Protein AF-A0A822FC57-F1 (afdb_monomer_lite)

Structure (mmCIF, N/CA/C/O backbone):
data_AF-A0A822FC57-F1
#
_entry.id   AF-A0A822FC57-F1
#
loop_
_atom_site.group_PDB
_atom_site.id
_atom_site.type_symbol
_atom_site.label_atom_id
_atom_site.label_alt_id
_atom_site.label_comp_id
_atom_site.label_asym_id
_atom_site.label_entity_id
_atom_site.label_seq_id
_atom_site.pdbx_PDB_ins_code
_atom_site.Cartn_x
_atom_site.Cartn_y
_atom_site.Cartn_z
_atom_site.occupancy
_atom_site.B_iso_or_equiv
_atom_site.auth_seq_id
_atom_site.auth_comp_id
_atom_site.auth_asym_id
_atom_site.auth_atom_id
_atom_site.pdbx_PDB_model_num
ATOM 1 N N . TYR A 1 1 ? -18.035 10.266 4.150 1.00 50.94 1 TYR A N 1
ATOM 2 C CA .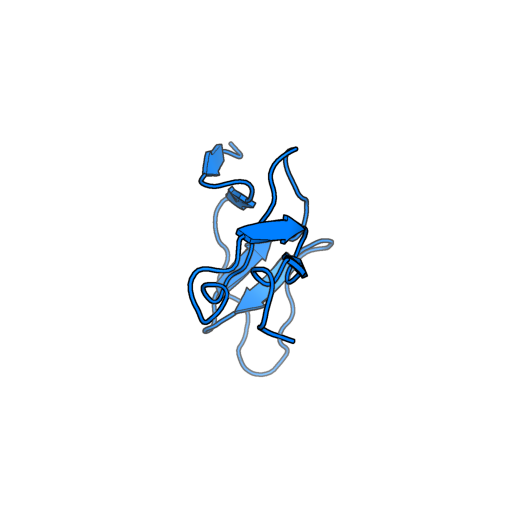 TYR A 1 1 ? -17.939 10.721 2.754 1.00 50.94 1 TYR A CA 1
ATOM 3 C C . TYR A 1 1 ? -16.679 10.122 2.167 1.00 50.94 1 TYR A C 1
ATOM 5 O O . TYR A 1 1 ? -15.610 10.328 2.727 1.00 50.94 1 TYR A O 1
ATOM 13 N N . GLU A 1 2 ? -16.828 9.278 1.153 1.00 55.62 2 GLU A N 1
ATOM 14 C CA . GLU A 1 2 ? -15.720 8.625 0.450 1.00 55.62 2 GLU A CA 1
ATOM 15 C C . GLU A 1 2 ? -15.346 9.491 -0.758 1.00 55.62 2 GLU A C 1
ATOM 17 O O . GLU A 1 2 ? -16.233 10.007 -1.440 1.00 55.62 2 GLU A O 1
ATOM 22 N N . HIS A 1 3 ? -14.052 9.683 -1.011 1.00 59.12 3 HIS A N 1
ATOM 23 C CA . HIS A 1 3 ? -13.552 10.490 -2.125 1.00 59.12 3 HIS A CA 1
ATOM 24 C C . HIS A 1 3 ? -12.653 9.644 -3.021 1.00 59.12 3 HIS A C 1
ATOM 26 O O . HIS A 1 3 ? -11.734 9.003 -2.534 1.00 59.12 3 HIS A O 1
ATOM 32 N N . CYS A 1 4 ? -12.869 9.652 -4.335 1.00 57.41 4 CYS A N 1
ATOM 33 C CA . CYS A 1 4 ? -11.946 8.993 -5.258 1.00 57.41 4 CYS A CA 1
ATOM 34 C C . CYS A 1 4 ? -10.759 9.918 -5.550 1.00 57.41 4 CYS A C 1
ATOM 36 O O . CYS A 1 4 ? -10.944 11.007 -6.095 1.00 57.41 4 CYS A O 1
ATOM 38 N N . ILE A 1 5 ? -9.545 9.490 -5.199 1.00 61.09 5 ILE A N 1
ATOM 39 C CA . ILE A 1 5 ? -8.307 10.220 -5.497 1.00 61.09 5 ILE A CA 1
ATOM 40 C C . ILE A 1 5 ? -7.350 9.239 -6.172 1.00 61.09 5 ILE A C 1
ATOM 42 O O . ILE A 1 5 ? -6.987 8.219 -5.593 1.00 61.09 5 ILE A O 1
ATOM 46 N N . ASN A 1 6 ? -6.957 9.530 -7.416 1.00 57.72 6 ASN A N 1
ATOM 47 C CA . ASN A 1 6 ? -6.036 8.699 -8.207 1.00 57.72 6 ASN A CA 1
ATOM 48 C C . ASN A 1 6 ? -6.447 7.212 -8.315 1.00 57.72 6 ASN A C 1
ATOM 50 O O . ASN A 1 6 ? -5.597 6.327 -8.330 1.00 57.72 6 ASN A O 1
ATOM 54 N N . GLY A 1 7 ? -7.755 6.940 -8.386 1.00 56.22 7 GLY A N 1
ATOM 55 C CA . GLY A 1 7 ? -8.310 5.587 -8.536 1.00 56.22 7 GLY A CA 1
ATOM 56 C C . GLY A 1 7 ? -8.435 4.769 -7.258 1.00 56.22 7 GLY A C 1
ATOM 57 O O . GLY A 1 7 ? -8.885 3.626 -7.301 1.00 56.22 7 GLY A O 1
ATOM 58 N N . ILE A 1 8 ? -8.111 5.371 -6.118 1.00 56.88 8 ILE A N 1
ATOM 59 C CA . ILE A 1 8 ? -8.356 4.797 -4.800 1.00 56.88 8 ILE A CA 1
ATOM 60 C C . ILE A 1 8 ? -9.602 5.439 -4.216 1.00 56.88 8 ILE A C 1
ATOM 62 O O . ILE A 1 8 ? -9.738 6.667 -4.226 1.00 56.88 8 ILE A O 1
ATOM 66 N N . CYS A 1 9 ? -10.472 4.621 -3.634 1.00 59.91 9 CYS A N 1
ATOM 67 C CA . CYS A 1 9 ? -11.538 5.120 -2.783 1.00 59.91 9 CYS A CA 1
ATOM 68 C C . CYS A 1 9 ? -10.909 5.543 -1.450 1.00 59.91 9 CYS A C 1
ATOM 70 O O . CYS A 1 9 ? -10.565 4.719 -0.613 1.00 59.91 9 CYS A O 1
ATOM 72 N N . VAL A 1 10 ? -10.707 6.842 -1.257 1.00 63.19 10 VAL A N 1
ATOM 73 C CA . VAL A 1 10 ? -10.230 7.424 -0.002 1.00 63.19 10 VAL A CA 1
ATOM 74 C C . VAL A 1 10 ? -11.430 7.583 0.925 1.00 63.19 10 VAL A C 1
ATOM 76 O O . VAL A 1 10 ? -12.170 8.568 0.904 1.00 63.19 10 VAL A O 1
ATOM 79 N N . CYS A 1 11 ? -11.654 6.539 1.710 1.00 62.09 11 CYS A N 1
ATOM 80 C CA . CYS A 1 11 ? -12.486 6.535 2.904 1.00 62.09 11 CYS A CA 1
ATOM 81 C C . CYS A 1 11 ? -11.796 7.357 4.021 1.00 62.09 11 CYS A C 1
ATOM 83 O O . CYS A 1 11 ? -10.602 7.645 3.923 1.00 62.09 11 CYS A O 1
ATOM 85 N N . GLN A 1 12 ? -12.506 7.777 5.080 1.00 58.09 12 GLN A N 1
ATOM 86 C CA . GLN A 1 12 ? -11.840 8.423 6.225 1.00 58.09 12 GLN A CA 1
ATOM 87 C C . GLN A 1 12 ? -10.788 7.462 6.799 1.00 58.09 12 GLN A C 1
ATOM 89 O O . GLN A 1 12 ? -11.134 6.439 7.389 1.00 58.09 12 GLN A O 1
ATOM 94 N N . THR A 1 13 ? -9.510 7.773 6.565 1.00 61.28 13 THR A N 1
ATOM 95 C CA . THR A 1 13 ? -8.384 6.873 6.828 1.00 61.28 13 THR A CA 1
ATOM 96 C C . THR A 1 13 ? -8.272 6.623 8.322 1.00 61.28 13 THR A C 1
ATOM 98 O O . THR A 1 13 ? -7.899 7.521 9.080 1.00 61.28 13 THR A O 1
ATOM 101 N N . SER A 1 14 ? -8.620 5.411 8.740 1.00 66.38 14 SER A N 1
ATOM 102 C CA . SER A 1 14 ? -8.429 4.956 10.115 1.00 66.38 14 SER A CA 1
ATOM 103 C C . SER A 1 14 ? -6.962 4.546 10.309 1.00 66.38 14 SER A C 1
ATOM 105 O O . SER A 1 14 ? -6.286 4.156 9.354 1.00 66.38 14 SER A O 1
ATOM 107 N N . THR A 1 15 ? -6.449 4.625 11.533 1.00 71.25 15 THR A N 1
ATOM 108 C CA . THR A 1 15 ? -5.142 4.049 11.892 1.00 71.25 15 THR A CA 1
ATOM 109 C C . THR A 1 15 ? -5.299 2.551 12.166 1.00 71.25 15 THR A C 1
ATOM 111 O O . THR A 1 15 ? -6.171 2.184 12.955 1.00 71.25 15 THR A O 1
ATOM 114 N N . CYS A 1 16 ? -4.476 1.694 11.546 1.00 70.69 16 CYS A N 1
ATOM 115 C CA . CYS A 1 16 ? -4.361 0.282 11.944 1.00 70.69 16 CYS A CA 1
ATOM 116 C C . CYS A 1 16 ? -3.429 0.156 13.152 1.00 70.69 16 CYS A C 1
ATOM 118 O O . CYS A 1 16 ? -2.440 0.879 13.265 1.00 70.69 16 CYS A O 1
ATOM 120 N N . ASP A 1 17 ? -3.714 -0.807 14.024 1.00 65.69 17 ASP A N 1
ATOM 121 C CA . ASP A 1 17 ? -2.752 -1.261 15.026 1.00 65.69 17 ASP A CA 1
ATOM 122 C C . ASP A 1 17 ? -1.592 -1.990 14.319 1.00 65.69 17 ASP A C 1
ATOM 124 O O . ASP A 1 17 ? -1.819 -2.981 13.619 1.00 65.69 17 ASP A O 1
ATOM 128 N N . GLN A 1 18 ? -0.357 -1.505 14.503 1.00 55.41 18 GLN A N 1
ATOM 129 C CA . GLN A 1 18 ? 0.865 -2.081 13.920 1.00 55.41 18 GLN A CA 1
ATOM 130 C C . GLN A 1 18 ? 1.108 -3.537 14.357 1.00 55.41 18 GLN A C 1
ATOM 132 O O . GLN A 1 18 ? 1.842 -4.258 13.684 1.00 55.41 18 GLN A O 1
ATOM 137 N N . CYS A 1 19 ? 0.491 -3.982 15.457 1.00 52.19 19 CYS A N 1
ATOM 138 C CA . CYS A 1 19 ? 0.635 -5.341 15.977 1.00 52.19 19 CYS A CA 1
ATOM 139 C C . CYS A 1 19 ? -0.346 -6.341 15.354 1.00 52.19 19 CYS A C 1
ATOM 141 O O . CYS A 1 19 ? -0.025 -7.523 15.262 1.00 52.19 19 CYS A O 1
ATOM 143 N N . ASN A 1 20 ? -1.524 -5.887 14.916 1.00 63.91 20 ASN A N 1
ATOM 144 C CA . ASN A 1 20 ? -2.573 -6.775 14.407 1.00 63.91 20 ASN A CA 1
ATOM 145 C C . ASN A 1 20 ? -2.888 -6.564 12.921 1.00 63.91 20 ASN A C 1
ATOM 147 O O . ASN A 1 20 ? -3.575 -7.393 12.330 1.00 63.91 20 ASN A O 1
ATOM 151 N N . ASN A 1 21 ? -2.394 -5.478 12.308 1.00 64.56 21 ASN A N 1
ATOM 152 C CA . ASN A 1 21 ? -2.691 -5.086 10.923 1.00 64.56 21 ASN A CA 1
ATOM 153 C C . ASN A 1 21 ? -4.195 -5.140 10.593 1.00 64.56 21 ASN A C 1
ATOM 155 O O . ASN A 1 21 ? -4.588 -5.341 9.443 1.00 64.56 21 ASN A O 1
ATOM 159 N N . THR A 1 22 ? -5.046 -4.978 11.611 1.00 68.12 22 THR A N 1
ATOM 160 C CA . THR A 1 22 ? -6.489 -5.118 11.465 1.00 68.12 22 THR A CA 1
ATOM 161 C C . THR A 1 22 ? -7.041 -3.827 10.898 1.00 68.12 22 THR A C 1
ATOM 163 O O . THR A 1 22 ? -7.011 -2.782 11.549 1.00 68.12 22 THR A O 1
ATOM 166 N N . CYS A 1 23 ? -7.572 -3.920 9.690 1.00 74.75 23 CYS A N 1
ATOM 167 C CA . CYS A 1 23 ? -8.362 -2.875 9.063 1.00 74.75 23 CYS A CA 1
ATOM 168 C C . CYS A 1 23 ? -9.812 -3.347 8.902 1.00 74.75 23 CYS A C 1
ATOM 170 O O . CYS A 1 23 ? -10.134 -4.510 9.170 1.00 74.75 23 CYS A O 1
ATOM 172 N N . LYS A 1 24 ? -10.718 -2.452 8.500 1.00 77.06 24 LYS A N 1
ATOM 173 C CA . LYS A 1 24 ? -12.093 -2.853 8.180 1.00 77.06 24 LYS A CA 1
ATOM 174 C C . LYS A 1 24 ? -12.097 -3.760 6.943 1.00 77.06 24 LYS A C 1
ATOM 176 O O . LYS A 1 24 ? -11.108 -3.896 6.227 1.00 77.06 24 LYS A O 1
ATOM 181 N N . SER A 1 25 ? -13.229 -4.413 6.690 1.00 70.38 25 SER A N 1
ATOM 182 C CA . SER A 1 25 ? -13.397 -5.234 5.486 1.00 70.38 25 SER A CA 1
ATOM 183 C C . SER A 1 25 ? -13.147 -4.388 4.226 1.00 70.38 25 SER A C 1
ATOM 185 O O . SER A 1 25 ? -13.712 -3.303 4.103 1.00 70.38 25 SER A O 1
ATOM 187 N N . ASN A 1 26 ? -12.320 -4.897 3.305 1.00 70.00 26 ASN A N 1
ATOM 188 C CA . ASN A 1 26 ? -11.846 -4.212 2.089 1.00 70.00 26 ASN A CA 1
ATOM 189 C C . ASN A 1 26 ? -10.853 -3.059 2.324 1.00 70.00 26 ASN A C 1
ATOM 1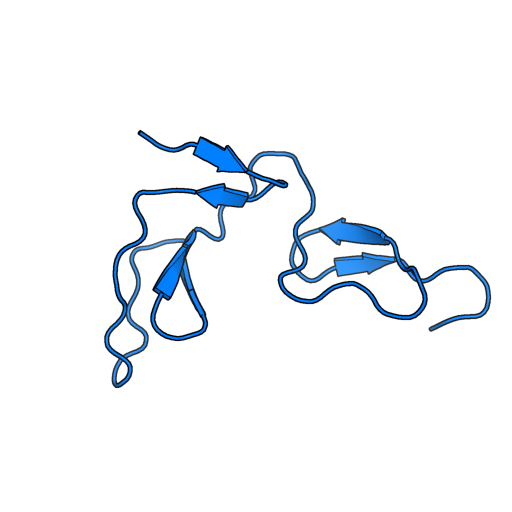91 O O . A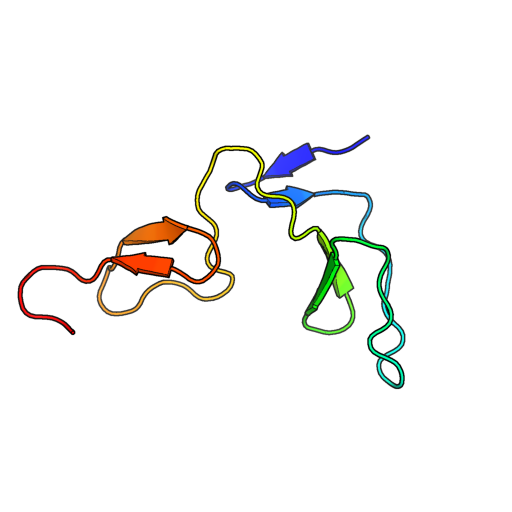SN A 1 26 ? -10.845 -2.081 1.577 1.00 70.00 26 ASN A O 1
ATOM 195 N N . GLU A 1 27 ? -9.994 -3.179 3.333 1.00 77.12 27 GLU A N 1
ATOM 196 C CA . GLU A 1 27 ? -8.855 -2.289 3.569 1.00 77.12 27 GLU A CA 1
ATOM 197 C C . GLU A 1 27 ? -7.550 -3.097 3.711 1.00 77.12 27 GLU A C 1
ATOM 199 O O . GLU A 1 27 ? -7.569 -4.263 4.106 1.00 77.12 27 GLU A O 1
ATOM 204 N N . ILE A 1 28 ? -6.408 -2.472 3.412 1.00 76.00 28 ILE A N 1
ATOM 205 C CA . ILE A 1 28 ? -5.066 -2.984 3.738 1.00 76.00 28 ILE A CA 1
ATOM 206 C C . ILE A 1 28 ? -4.325 -1.984 4.627 1.00 76.00 28 ILE A C 1
ATOM 208 O O . ILE A 1 28 ? -4.528 -0.777 4.506 1.00 76.00 28 ILE A O 1
ATOM 212 N N . CYS A 1 29 ? -3.452 -2.479 5.505 1.00 77.06 29 CYS A N 1
ATOM 213 C CA . CYS A 1 29 ? -2.583 -1.641 6.328 1.00 77.06 29 CYS A CA 1
ATOM 214 C C . CYS A 1 29 ? -1.288 -1.333 5.557 1.00 77.06 29 CYS A C 1
ATOM 216 O O . CYS A 1 29 ? -0.524 -2.244 5.237 1.00 77.06 29 CYS A O 1
ATOM 218 N N . LEU A 1 30 ? -1.052 -0.057 5.246 1.00 74.88 30 LEU A N 1
ATOM 219 C CA . LEU A 1 30 ? 0.166 0.441 4.606 1.00 74.88 30 LEU A CA 1
ATOM 220 C C . LEU A 1 30 ? 0.723 1.592 5.451 1.00 74.88 30 LEU A C 1
ATOM 222 O O . LEU A 1 30 ? 0.021 2.571 5.697 1.00 74.88 30 LEU A O 1
ATOM 226 N N . ASP A 1 31 ? 1.959 1.461 5.935 1.00 75.56 31 ASP A N 1
ATOM 227 C CA . ASP A 1 31 ? 2.629 2.446 6.802 1.00 75.56 31 ASP A CA 1
ATOM 228 C C . ASP A 1 31 ? 1.780 2.919 8.003 1.00 75.56 31 ASP A C 1
ATOM 230 O O . ASP A 1 31 ? 1.713 4.105 8.329 1.00 75.56 31 ASP A O 1
ATOM 234 N N . GLY A 1 32 ? 1.089 1.987 8.671 1.00 73.44 32 GLY A N 1
ATOM 235 C CA . GLY A 1 32 ? 0.263 2.289 9.849 1.00 73.44 32 GLY A CA 1
ATOM 236 C C 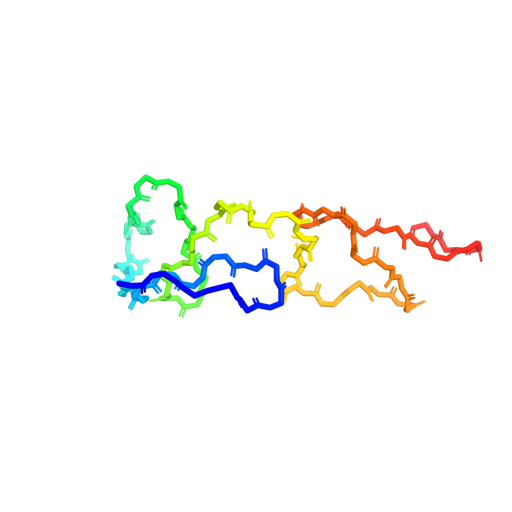. GLY A 1 32 ? -1.069 2.982 9.534 1.00 73.44 32 GLY A C 1
ATOM 237 O O . GLY A 1 32 ? -1.764 3.448 10.441 1.00 73.44 32 GLY A O 1
ATOM 238 N N . LYS A 1 33 ? -1.456 3.042 8.256 1.00 76.44 33 LYS A N 1
ATOM 239 C CA . LYS A 1 33 ? -2.754 3.554 7.814 1.00 76.44 33 LYS A CA 1
ATOM 240 C C . LYS A 1 33 ? -3.549 2.476 7.098 1.00 76.44 33 LYS A C 1
ATOM 242 O O . LYS A 1 33 ? -3.022 1.782 6.232 1.00 76.44 33 LYS A O 1
ATOM 247 N N . CYS A 1 34 ? -4.834 2.384 7.419 1.00 77.25 34 CYS A N 1
ATOM 248 C CA . CYS A 1 34 ? -5.758 1.575 6.641 1.00 77.25 34 CYS A CA 1
ATOM 249 C C . CYS A 1 34 ? -6.154 2.334 5.376 1.00 77.25 34 CYS A C 1
ATOM 251 O O . CYS A 1 34 ? -6.661 3.458 5.442 1.00 77.25 34 CYS A O 1
ATOM 253 N N . ILE A 1 35 ? -5.910 1.712 4.228 1.00 75.12 35 ILE A N 1
ATOM 254 C CA . ILE A 1 35 ? -6.309 2.212 2.916 1.00 75.12 35 ILE A CA 1
ATOM 255 C C . ILE A 1 35 ? -7.335 1.255 2.314 1.00 75.12 35 ILE A C 1
ATOM 257 O O . ILE A 1 35 ? -7.129 0.043 2.309 1.00 75.12 35 ILE A O 1
ATOM 261 N N . CYS A 1 36 ? -8.453 1.785 1.820 1.00 72.56 36 CYS A N 1
ATOM 262 C CA . CYS A 1 36 ? -9.480 0.971 1.177 1.00 72.56 36 CYS A CA 1
ATOM 263 C C . CYS A 1 36 ? -8.937 0.352 -0.130 1.00 72.56 36 CYS A C 1
ATOM 265 O O . CYS A 1 36 ? -8.322 1.040 -0.945 1.00 72.56 36 CYS A O 1
ATOM 267 N N . THR A 1 37 ? -9.168 -0.948 -0.337 1.00 66.69 37 THR A N 1
ATOM 268 C CA . THR A 1 37 ? -8.783 -1.701 -1.548 1.00 66.69 37 THR A CA 1
ATOM 269 C C . THR A 1 37 ? -9.869 -1.725 -2.614 1.00 66.69 37 THR A C 1
ATOM 271 O O . THR A 1 37 ? -9.617 -2.177 -3.732 1.00 66.69 37 THR A O 1
ATOM 274 N N . ASN A 1 38 ? -11.066 -1.220 -2.303 1.00 65.25 38 ASN A N 1
ATOM 275 C CA . ASN A 1 38 ? -12.104 -1.042 -3.307 1.00 65.25 38 ASN A CA 1
ATOM 276 C C . ASN A 1 38 ? -11.620 -0.046 -4.365 1.00 65.25 38 ASN A C 1
ATOM 278 O O . ASN A 1 38 ? -11.407 1.139 -4.100 1.00 65.25 38 ASN A O 1
ATOM 282 N N . GLN A 1 39 ? -11.431 -0.561 -5.577 1.00 57.50 39 GLN A N 1
ATOM 283 C CA . GLN A 1 39 ? -11.113 0.243 -6.741 1.00 57.50 39 GLN A CA 1
ATOM 284 C C . GLN A 1 39 ? -12.361 1.008 -7.169 1.00 57.50 39 GLN A C 1
ATOM 286 O O . GLN A 1 39 ? -13.378 0.406 -7.515 1.00 57.50 39 GLN A O 1
ATOM 291 N N . CYS A 1 40 ? -12.279 2.332 -7.222 1.00 55.72 40 CYS A N 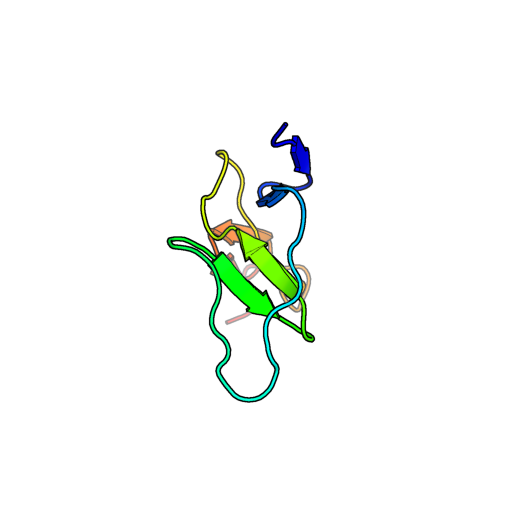1
ATOM 292 C CA . CYS A 1 40 ? -13.269 3.115 -7.948 1.00 55.72 40 CYS A CA 1
ATOM 293 C C . CYS A 1 40 ? -12.760 3.288 -9.385 1.00 55.72 40 CYS A C 1
ATOM 295 O O . CYS A 1 40 ? -11.947 4.168 -9.624 1.00 55.72 40 CYS A O 1
ATOM 297 N N . GLN A 1 41 ? -13.198 2.423 -10.310 1.00 57.16 41 GLN A N 1
ATOM 298 C CA . GLN A 1 41 ? -13.006 2.443 -11.783 1.00 57.16 41 GLN A CA 1
ATOM 299 C C . GLN A 1 41 ? -11.609 2.773 -12.376 1.00 57.16 41 GLN A C 1
ATOM 301 O O . GLN A 1 41 ? -11.451 2.712 -13.591 1.00 57.16 41 GLN A O 1
ATOM 306 N N . ASN A 1 42 ? -10.577 3.048 -11.579 1.00 55.56 42 ASN A N 1
ATOM 307 C CA . ASN A 1 42 ? -9.264 3.504 -12.021 1.00 55.56 42 ASN A CA 1
ATOM 308 C C . ASN A 1 42 ? -8.155 2.657 -11.379 1.00 55.56 42 ASN A C 1
ATOM 310 O O . ASN A 1 42 ? -8.224 2.267 -10.216 1.00 55.56 42 ASN A O 1
ATOM 314 N N . ALA A 1 43 ? -7.121 2.369 -12.166 1.00 65.62 43 ALA A N 1
ATOM 315 C CA . ALA A 1 43 ? -5.968 1.571 -11.767 1.00 65.62 43 ALA A CA 1
ATOM 316 C C . ALA A 1 43 ? -5.127 2.254 -10.673 1.00 65.62 43 ALA A C 1
ATOM 318 O O . ALA A 1 43 ? -4.818 3.438 -10.803 1.00 65.62 43 ALA A O 1
ATOM 319 N N . PHE A 1 44 ? -4.693 1.501 -9.652 1.00 72.19 44 PHE A N 1
ATOM 320 C CA . PHE A 1 44 ? -3.867 2.018 -8.556 1.00 72.19 44 PHE A CA 1
ATOM 321 C C . PHE A 1 44 ? -2.640 1.147 -8.256 1.00 72.19 44 PHE A C 1
ATOM 323 O O . PHE A 1 44 ? -2.744 -0.058 -8.035 1.00 72.19 44 PHE A O 1
ATOM 330 N N . CYS A 1 45 ? -1.475 1.786 -8.184 1.00 73.62 45 CYS A N 1
ATOM 331 C CA . CYS A 1 45 ? -0.210 1.162 -7.829 1.00 73.62 45 CYS A CA 1
ATOM 332 C C . CYS A 1 45 ? 0.413 2.014 -6.712 1.00 73.62 45 CYS A C 1
ATOM 334 O O . CYS A 1 45 ? 0.814 3.146 -6.992 1.00 73.62 45 CYS A O 1
ATOM 336 N N . PRO A 1 46 ? 0.467 1.524 -5.457 1.00 72.00 46 PRO A N 1
ATOM 337 C CA . PRO A 1 46 ? 1.001 2.302 -4.333 1.00 72.00 46 PRO A CA 1
ATOM 338 C C . PRO A 1 46 ? 2.483 2.619 -4.506 1.00 72.00 46 PRO A C 1
ATOM 340 O O . PRO A 1 46 ? 2.957 3.649 -4.036 1.00 72.00 46 PRO A O 1
ATOM 343 N N . PHE A 1 47 ? 3.188 1.770 -5.252 1.00 79.75 47 PHE A N 1
ATOM 344 C CA . PHE A 1 47 ? 4.506 2.071 -5.779 1.00 79.75 47 PHE A CA 1
ATOM 345 C C . PHE A 1 47 ? 4.398 2.384 -7.274 1.00 79.75 47 PHE A C 1
ATOM 347 O O . PHE A 1 47 ? 3.688 1.669 -7.991 1.00 79.75 47 PHE A O 1
ATOM 354 N N . PRO A 1 48 ? 5.093 3.422 -7.772 1.00 79.62 48 PRO A N 1
ATOM 355 C CA . PRO A 1 48 ? 5.136 3.707 -9.197 1.00 79.62 48 PRO A CA 1
ATOM 356 C C . PRO A 1 48 ? 5.666 2.503 -9.975 1.00 79.62 48 PRO A C 1
ATOM 358 O O . PRO A 1 48 ? 6.650 1.877 -9.580 1.00 79.62 48 PRO A O 1
ATOM 361 N N . CYS A 1 49 ? 5.049 2.210 -11.117 1.00 84.62 49 CYS A N 1
ATOM 362 C CA . CYS A 1 49 ? 5.588 1.217 -12.033 1.00 84.62 49 CYS A CA 1
ATOM 363 C C . CYS A 1 49 ? 6.973 1.656 -12.527 1.00 84.62 49 CYS A C 1
ATOM 365 O O . CYS A 1 49 ? 7.160 2.790 -12.979 1.00 84.62 49 CYS A O 1
ATOM 367 N N . LEU A 1 50 ? 7.941 0.745 -12.460 1.00 89.38 50 LEU A N 1
ATOM 368 C CA . LEU A 1 50 ? 9.315 1.011 -12.874 1.00 89.38 50 LEU A CA 1
ATOM 369 C C . LEU A 1 50 ? 9.412 1.266 -14.384 1.00 89.38 50 LEU A C 1
ATOM 371 O O . LEU A 1 50 ? 8.533 0.885 -15.160 1.00 89.38 50 LEU A O 1
ATOM 375 N N . ASN A 1 51 ? 10.498 1.922 -14.800 1.00 87.75 51 ASN A N 1
ATOM 376 C CA . ASN A 1 51 ? 10.840 2.154 -16.211 1.00 87.75 51 ASN A CA 1
ATOM 377 C C . ASN A 1 51 ? 9.725 2.844 -17.028 1.00 87.75 51 ASN A C 1
ATOM 379 O O . ASN A 1 51 ? 9.590 2.639 -18.236 1.00 87.75 51 ASN A O 1
ATOM 383 N N . GLY A 1 52 ? 8.897 3.660 -16.365 1.00 83.94 52 GLY A N 1
ATOM 384 C CA . GLY A 1 52 ? 7.775 4.351 -17.000 1.00 83.94 52 GLY A CA 1
ATOM 385 C C . GLY A 1 52 ? 6.640 3.418 -17.435 1.00 83.94 52 GLY A C 1
ATOM 386 O O . GLY A 1 52 ? 5.946 3.726 -18.414 1.00 83.94 52 GLY A O 1
ATOM 387 N N . GLY A 1 53 ? 6.480 2.276 -16.755 1.00 89.25 53 GLY A N 1
ATOM 388 C CA . GLY A 1 53 ? 5.332 1.384 -16.903 1.00 89.25 53 GLY A CA 1
ATOM 389 C C . GLY A 1 53 ? 4.015 2.067 -16.525 1.00 89.25 53 GLY A C 1
ATOM 390 O O . GLY A 1 53 ? 3.993 3.074 -15.815 1.00 89.25 53 GLY A O 1
ATOM 391 N N . ARG A 1 54 ? 2.896 1.533 -17.015 1.00 87.69 54 ARG A N 1
ATOM 392 C CA . ARG A 1 54 ? 1.564 2.094 -16.764 1.00 87.69 54 ARG A CA 1
ATOM 393 C C . ARG A 1 54 ? 0.805 1.226 -15.772 1.00 87.69 54 ARG A C 1
ATOM 395 O O . ARG A 1 54 ? 0.643 0.026 -15.987 1.00 87.69 54 ARG A O 1
ATOM 402 N N . CYS A 1 55 ? 0.294 1.849 -14.717 1.00 85.31 55 CYS A N 1
ATOM 403 C CA . CYS A 1 55 ? -0.603 1.173 -13.795 1.00 85.31 55 CYS A CA 1
ATOM 404 C C . CYS A 1 55 ? -1.947 0.899 -14.487 1.00 85.31 55 CYS A C 1
ATOM 406 O O . CYS A 1 55 ? -2.553 1.808 -15.058 1.00 85.31 55 CYS A O 1
ATOM 408 N N . THR A 1 56 ? -2.380 -0.359 -14.480 1.00 83.56 56 THR A N 1
ATOM 409 C CA . THR A 1 56 ? -3.598 -0.831 -15.173 1.00 83.56 56 THR A CA 1
ATOM 410 C C . THR A 1 56 ? -4.571 -1.573 -14.261 1.00 83.56 56 THR A C 1
ATOM 412 O O . THR A 1 56 ? -5.728 -1.744 -14.626 1.00 83.56 56 THR A O 1
ATOM 415 N N . GLY A 1 57 ? -4.147 -1.907 -13.043 1.00 73.25 57 GLY A N 1
ATOM 416 C CA . GLY A 1 57 ? -4.973 -2.486 -11.988 1.00 73.25 57 GLY A CA 1
ATOM 417 C C . GLY A 1 57 ? -4.264 -2.384 -10.637 1.00 73.25 57 GLY A C 1
ATOM 418 O O . GLY A 1 57 ? -3.205 -1.765 -10.545 1.00 73.25 57 GLY A O 1
ATOM 419 N N . PHE A 1 58 ? -4.835 -2.977 -9.587 1.00 73.31 58 PHE A N 1
ATOM 420 C CA . PHE A 1 58 ? -4.264 -2.924 -8.238 1.00 73.31 58 PHE A CA 1
ATOM 421 C C . PHE A 1 58 ? -2.934 -3.673 -8.221 1.00 73.31 58 PHE A C 1
ATOM 423 O O . PHE A 1 58 ? -2.913 -4.862 -8.528 1.00 73.31 58 PHE A O 1
ATOM 430 N N . TYR A 1 59 ? -1.833 -2.976 -7.931 1.00 74.50 59 TYR A N 1
ATOM 431 C CA . TYR A 1 59 ? -0.469 -3.518 -8.062 1.00 74.50 59 TYR A CA 1
ATOM 432 C C . TYR A 1 59 ? -0.126 -4.069 -9.464 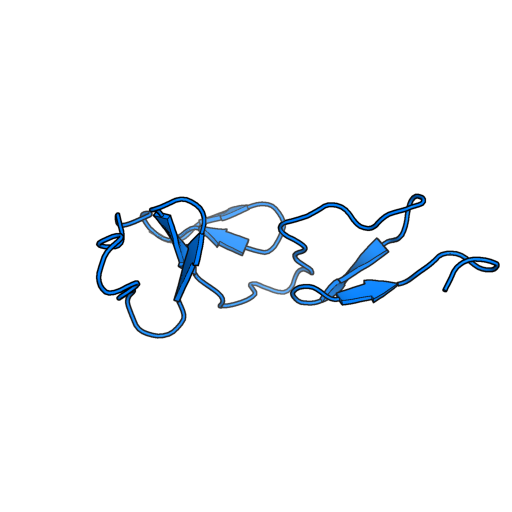1.00 74.50 59 TYR A C 1
ATOM 434 O O . TYR A 1 59 ? 0.887 -4.745 -9.633 1.00 74.50 59 TYR A O 1
ATOM 442 N N . GLN A 1 60 ? -0.935 -3.783 -10.489 1.00 80.12 60 GLN A N 1
ATOM 443 C CA . GLN A 1 60 ? -0.728 -4.299 -11.840 1.00 80.12 60 GLN A CA 1
ATOM 444 C C . GLN A 1 60 ? -0.092 -3.236 -12.723 1.00 80.12 60 GLN A C 1
ATOM 446 O O . GLN A 1 60 ? -0.731 -2.265 -13.146 1.00 80.12 60 GLN A O 1
ATOM 451 N N . CYS A 1 61 ? 1.172 -3.472 -13.045 1.00 86.50 61 CYS A N 1
ATOM 452 C CA . CYS A 1 61 ? 1.937 -2.671 -13.980 1.00 86.50 61 CYS A CA 1
ATOM 453 C C . CYS A 1 61 ? 1.965 -3.336 -15.353 1.00 86.50 61 CYS A C 1
ATOM 455 O O . CYS A 1 61 ? 2.253 -4.520 -15.483 1.00 86.50 61 CYS A O 1
ATOM 457 N N . THR A 1 62 ? 1.719 -2.546 -16.392 1.00 89.62 62 THR A N 1
ATOM 458 C CA . THR A 1 62 ? 2.073 -2.914 -17.763 1.00 89.62 62 THR A CA 1
ATOM 459 C C . THR A 1 62 ? 3.424 -2.297 -18.093 1.00 89.62 62 THR A C 1
ATOM 461 O O . THR A 1 62 ? 3.600 -1.076 -18.034 1.00 89.62 62 THR A O 1
ATOM 464 N N . CYS A 1 63 ? 4.397 -3.149 -18.406 1.00 89.00 63 CYS A N 1
ATOM 465 C CA . CYS A 1 63 ? 5.731 -2.726 -18.814 1.00 89.00 63 CYS A CA 1
ATOM 466 C C . CYS A 1 63 ? 5.700 -2.162 -20.241 1.00 89.00 63 CYS A C 1
ATOM 468 O O . CYS A 1 63 ? 4.909 -2.581 -21.091 1.00 89.00 63 CYS A O 1
ATOM 470 N N . ARG A 1 64 ? 6.576 -1.194 -20.525 1.00 84.25 64 ARG A N 1
ATOM 471 C CA . ARG A 1 64 ? 6.804 -0.754 -21.907 1.00 84.25 64 ARG A CA 1
ATOM 472 C C . ARG A 1 64 ? 7.505 -1.860 -22.694 1.00 84.25 64 ARG A C 1
ATOM 474 O O . ARG A 1 64 ? 8.232 -2.673 -22.132 1.00 84.25 64 ARG A O 1
ATOM 481 N N . ARG A 1 65 ? 7.329 -1.854 -24.017 1.00 84.00 65 ARG A N 1
ATOM 482 C CA . ARG A 1 65 ? 7.986 -2.808 -24.922 1.00 84.00 65 ARG A CA 1
ATOM 483 C C . ARG A 1 65 ? 9.507 -2.782 -24.697 1.00 84.00 65 ARG A C 1
ATOM 485 O O . ARG A 1 65 ? 10.103 -1.710 -24.744 1.00 84.00 65 ARG A O 1
ATOM 492 N N . GLY A 1 66 ? 10.105 -3.948 -24.448 1.00 83.19 66 GLY A N 1
ATOM 493 C CA . GLY A 1 66 ? 11.531 -4.086 -24.117 1.00 83.19 66 GLY A CA 1
ATOM 494 C C . GLY A 1 66 ? 11.847 -4.191 -22.619 1.00 83.19 66 GLY A C 1
ATOM 495 O O . GLY A 1 66 ? 12.993 -4.455 -22.280 1.00 83.19 66 GLY A O 1
ATOM 496 N N . TRP A 1 67 ? 10.849 -4.046 -21.741 1.00 76.25 67 TRP A N 1
ATOM 497 C CA . TRP A 1 67 ? 10.958 -4.267 -20.297 1.00 76.25 67 TRP A CA 1
ATOM 498 C C . TRP A 1 67 ? 10.031 -5.414 -19.874 1.00 76.25 67 TRP A C 1
ATOM 500 O O . TRP A 1 67 ? 8.953 -5.567 -20.456 1.00 76.25 67 TRP A O 1
ATOM 510 N N . GLN A 1 68 ? 10.455 -6.215 -18.894 1.00 70.00 68 GLN A N 1
ATOM 511 C CA . GLN A 1 68 ? 9.689 -7.323 -18.310 1.00 70.00 68 GLN A CA 1
ATOM 512 C C . GLN A 1 68 ? 9.640 -7.149 -16.799 1.00 70.00 68 GLN A C 1
ATOM 514 O O . GLN A 1 68 ? 10.719 -6.901 -16.215 1.00 70.00 68 GLN A O 1
#

pLDDT: mean 71.2, std 10.69, range [50.94, 89.62]

Sequence (68 aa):
YEHCINGICVCQTSTCDQCNNTCKSNEICLDGKCICTNQCQNAFCPFPCLNGGRCTGFYQCTCRRGWQ

Radius of gyration: 13.78 Å; chains: 1; bounding box: 30×18×41 Å

Secondary structure (DSSP, 8-state):
--EEETTEEE---PBPPTTT----TTEEEETTEEEE--B-SS---SSPPGGG-EEEETTEEEPPTT--

Foldseek 3Di:
DWDQDQFFGRDPKDFDDPVPQDDPPQWGQDPRITGGNDGPPHFDAPDDDPPPWDGDHYNDTDDDPPDD